Protein AF-A0A7V3ELL1-F1 (afdb_monomer)

Mean predicted aligned error: 12.53 Å

Solvent-accessible surface area (backbone atoms only — not comparable to full-atom values): 6989 Å² total; per-residue (Å²): 126,58,49,80,42,53,37,31,38,72,91,73,71,48,76,43,72,54,62,50,47,86,89,52,66,58,46,62,40,91,86,78,63,53,71,41,75,43,79,57,67,69,60,54,50,53,51,51,53,50,52,51,52,30,52,51,30,41,50,51,15,51,53,32,38,52,53,17,52,49,32,42,49,43,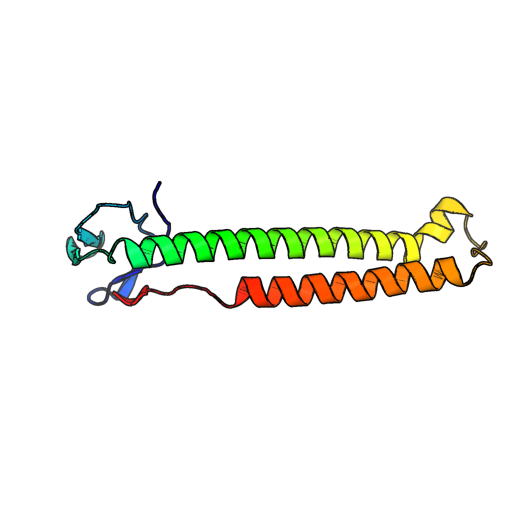58,76,40,35,41,52,75,76,61,34,91,87,46,70,80,89,49,66,67,62,63,52,47,32,50,51,50,20,56,52,25,44,52,50,18,51,52,31,39,54,63,37,65,73,71,76,74,73,47,84,75

pLDDT: mean 71.62, std 10.7, range [43.75, 90.12]

Structure (mmCIF, N/CA/C/O backbone):
data_AF-A0A7V3ELL1-F1
#
_entry.id   AF-A0A7V3ELL1-F1
#
loop_
_atom_site.group_PDB
_atom_site.id
_atom_site.type_symbol
_atom_site.label_atom_id
_atom_site.label_alt_id
_atom_site.label_comp_id
_atom_site.label_asym_id
_atom_site.label_entity_id
_atom_site.label_seq_id
_atom_site.pdbx_PDB_ins_code
_atom_site.Cartn_x
_atom_site.Cartn_y
_atom_site.Cartn_z
_atom_site.occupancy
_atom_site.B_iso_or_equiv
_atom_site.auth_seq_id
_atom_site.auth_comp_id
_atom_site.auth_asym_id
_atom_site.auth_atom_id
_atom_site.pdbx_PDB_model_num
ATOM 1 N N . MET A 1 1 ? -15.501 11.810 15.429 1.00 50.06 1 MET A N 1
ATOM 2 C CA . MET A 1 1 ? -15.279 11.081 14.157 1.00 50.06 1 MET A CA 1
ATOM 3 C C . MET A 1 1 ? -15.631 9.627 14.411 1.00 50.06 1 MET A C 1
ATOM 5 O O . MET A 1 1 ? -15.125 9.093 15.384 1.00 50.06 1 MET A O 1
ATOM 9 N N . GLY A 1 2 ? -16.539 9.036 13.631 1.00 54.94 2 GLY A N 1
ATOM 10 C CA . GLY A 1 2 ? -17.005 7.664 13.858 1.00 54.94 2 GLY A CA 1
ATOM 11 C C . GLY A 1 2 ? -16.235 6.634 13.031 1.00 54.94 2 GLY A C 1
ATOM 12 O O . GLY A 1 2 ? -15.894 6.902 11.877 1.00 54.94 2 GLY A O 1
ATOM 13 N N . ILE A 1 3 ? -15.981 5.464 13.612 1.00 60.12 3 ILE A N 1
ATOM 14 C CA . ILE A 1 3 ? -15.266 4.355 12.980 1.00 60.12 3 ILE A CA 1
ATOM 15 C C . ILE A 1 3 ? -16.298 3.425 12.324 1.00 60.12 3 ILE A C 1
ATOM 17 O O . ILE A 1 3 ? -17.147 2.876 13.028 1.00 60.12 3 ILE A O 1
ATOM 21 N N . PRO A 1 4 ? -16.280 3.240 10.990 1.00 62.72 4 PRO A N 1
ATOM 22 C CA . PRO A 1 4 ? -17.159 2.276 10.344 1.00 62.72 4 PRO A CA 1
ATOM 23 C C . PRO A 1 4 ? -16.633 0.866 10.615 1.00 62.72 4 PRO A C 1
ATOM 25 O O . PRO A 1 4 ? -15.559 0.498 10.140 1.00 62.72 4 PRO A O 1
ATOM 28 N N . VAL A 1 5 ? -17.395 0.069 11.354 1.00 63.62 5 VAL A N 1
ATOM 29 C CA . VAL A 1 5 ? -17.080 -1.344 11.591 1.00 63.62 5 VAL A CA 1
ATOM 30 C C . VAL A 1 5 ? -18.173 -2.226 11.015 1.00 63.62 5 VAL A C 1
ATOM 32 O O . VAL A 1 5 ? -19.331 -1.825 10.905 1.00 63.62 5 VAL A O 1
ATOM 35 N N . LYS A 1 6 ? -17.797 -3.444 10.627 1.00 61.16 6 LYS A N 1
ATOM 36 C CA . LYS A 1 6 ? -18.756 -4.483 10.272 1.00 61.16 6 LYS A CA 1
ATOM 37 C C . LYS A 1 6 ? -19.198 -5.156 11.571 1.00 61.16 6 LYS A C 1
ATOM 39 O O . LYS A 1 6 ? -18.419 -5.900 12.160 1.00 61.16 6 LYS A O 1
ATOM 44 N N . ALA A 1 7 ? -20.419 -4.857 11.997 1.00 64.06 7 ALA A N 1
ATOM 45 C CA . ALA A 1 7 ? -21.046 -5.430 13.176 1.00 64.06 7 ALA A CA 1
ATOM 46 C C . ALA A 1 7 ? -22.034 -6.514 12.751 1.00 64.06 7 ALA A C 1
ATOM 48 O O . ALA A 1 7 ? -22.867 -6.275 11.876 1.00 64.06 7 ALA A O 1
ATOM 49 N N . THR A 1 8 ? -21.960 -7.687 13.366 1.00 64.75 8 THR A N 1
ATOM 50 C CA . THR A 1 8 ? -22.999 -8.716 13.221 1.00 64.75 8 THR A CA 1
ATOM 51 C C . THR A 1 8 ? -23.794 -8.766 14.515 1.00 64.75 8 THR A C 1
ATOM 53 O O . THR A 1 8 ? -23.182 -8.802 15.569 1.00 64.75 8 THR A O 1
ATOM 56 N N . CYS A 1 9 ? -25.123 -8.725 14.423 1.00 63.69 9 CYS A N 1
ATOM 57 C CA . CYS A 1 9 ? -26.041 -8.891 15.554 1.00 63.69 9 CYS A CA 1
ATOM 58 C C . CYS A 1 9 ? -26.194 -10.379 15.907 1.00 63.69 9 CYS A C 1
ATOM 60 O O . CYS A 1 9 ? -26.571 -11.156 15.036 1.00 63.69 9 CYS A O 1
ATOM 62 N N . SER A 1 10 ? -25.970 -10.782 17.152 1.00 65.94 10 SER A N 1
ATOM 63 C CA . SER A 1 10 ? -26.015 -12.176 17.616 1.00 65.94 10 SER A CA 1
ATOM 64 C C . SER A 1 10 ? -27.433 -12.726 17.662 1.00 65.94 10 SER A C 1
ATOM 66 O O . SER A 1 10 ? -27.645 -13.902 17.376 1.00 65.94 10 SER A O 1
ATOM 68 N N . GLU A 1 11 ? -28.425 -11.875 17.933 1.00 64.25 11 GLU A N 1
ATOM 69 C CA . GLU A 1 11 ? -29.836 -12.279 17.926 1.00 64.25 11 GLU A CA 1
ATOM 70 C C . GLU A 1 11 ? -30.403 -12.431 16.512 1.00 64.25 11 GLU A C 1
ATOM 72 O O . GLU A 1 11 ? -31.208 -13.318 16.240 1.00 64.25 11 GLU A O 1
ATOM 77 N N . CYS A 1 12 ? -30.010 -11.538 15.606 1.00 65.81 12 CYS A N 1
ATOM 78 C CA . CYS A 1 12 ? -30.656 -11.376 14.311 1.00 65.81 12 CYS A CA 1
ATOM 79 C C . CYS A 1 12 ? -29.788 -11.795 13.118 1.00 65.81 12 CYS A C 1
ATOM 81 O O . CYS A 1 12 ? -30.275 -11.850 11.991 1.00 65.81 12 CYS A O 1
ATOM 83 N N . MET A 1 13 ? -28.512 -12.112 13.360 1.00 66.62 13 MET A N 1
ATOM 84 C CA . MET A 1 13 ? -27.472 -12.484 12.388 1.00 66.62 13 MET A CA 1
ATOM 85 C C . MET A 1 13 ? -27.347 -11.540 11.185 1.00 66.62 13 MET A C 1
ATOM 87 O O . MET A 1 13 ? -26.684 -11.846 10.191 1.00 66.62 13 MET A O 1
ATOM 91 N N . THR A 1 14 ? -27.950 -10.354 11.270 1.00 64.06 14 THR A N 1
ATOM 92 C CA . THR A 1 14 ? -27.871 -9.335 10.239 1.00 64.06 14 THR A CA 1
ATOM 93 C C . THR A 1 14 ? -26.579 -8.553 10.392 1.00 64.06 14 THR A C 1
ATOM 95 O O . THR A 1 14 ? -26.193 -8.104 11.475 1.00 64.06 14 THR A O 1
ATOM 98 N N . ILE A 1 15 ? -25.898 -8.397 9.262 1.00 65.56 15 ILE A N 1
ATOM 99 C CA . ILE A 1 15 ? -24.668 -7.627 9.159 1.00 65.56 15 ILE A CA 1
ATOM 100 C C . ILE A 1 15 ? -25.051 -6.162 8.965 1.00 65.56 15 ILE A C 1
ATOM 102 O O . ILE A 1 15 ? -25.718 -5.806 7.991 1.00 65.56 15 ILE A O 1
ATOM 106 N N . HIS A 1 16 ? -24.577 -5.305 9.861 1.00 65.88 16 HIS A N 1
ATOM 107 C CA . HIS A 1 16 ? -24.747 -3.864 9.785 1.00 65.88 16 HIS A CA 1
ATOM 108 C C . HIS A 1 16 ? -23.392 -3.154 9.763 1.00 65.88 16 HIS A C 1
ATOM 110 O O . HIS A 1 16 ? -22.375 -3.669 10.229 1.00 65.88 16 HIS A O 1
ATOM 116 N N . TYR A 1 17 ? -23.392 -1.939 9.217 1.00 63.78 17 TYR A N 1
ATOM 117 C CA . TYR A 1 17 ? -22.222 -1.062 9.162 1.00 63.78 17 TYR A CA 1
ATOM 118 C C . TYR A 1 17 ? -22.440 0.172 10.049 1.00 63.78 17 TYR A C 1
ATOM 120 O O . TYR A 1 17 ? -22.550 1.286 9.523 1.00 63.78 17 TYR A O 1
ATOM 128 N N . PRO A 1 18 ? -22.595 0.012 11.379 1.00 67.25 18 PRO A N 1
ATOM 129 C CA . PRO A 1 18 ? -22.724 1.160 12.259 1.00 67.25 18 PRO A CA 1
ATOM 130 C C . PRO A 1 18 ? -21.429 1.983 12.243 1.00 67.25 18 PRO A C 1
ATOM 132 O O . PRO A 1 18 ? -20.318 1.450 12.165 1.00 67.25 18 PRO A O 1
ATOM 135 N N . LYS A 1 19 ? -21.577 3.307 12.319 1.00 63.34 19 LYS A N 1
ATOM 136 C CA . LYS A 1 19 ? -20.465 4.201 12.652 1.00 63.34 19 LYS A CA 1
ATOM 137 C C . LYS A 1 19 ? -20.384 4.258 14.172 1.00 63.34 19 LYS A C 1
ATOM 139 O O . LYS A 1 19 ? -21.275 4.828 14.791 1.00 63.34 19 LYS A O 1
ATOM 144 N N . LEU A 1 20 ? -19.347 3.664 14.755 1.00 65.19 20 LEU A N 1
ATOM 145 C CA . LEU A 1 20 ? -19.108 3.755 16.192 1.00 65.19 20 LEU A CA 1
ATOM 146 C C . LEU A 1 20 ? -18.530 5.123 16.514 1.00 65.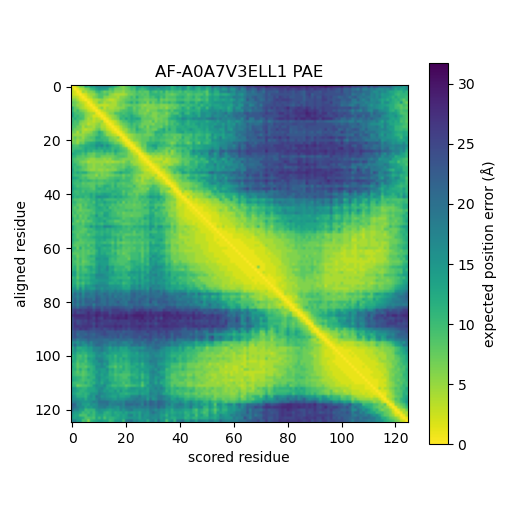19 20 LEU A C 1
ATOM 148 O O . LEU A 1 20 ? -17.447 5.467 16.041 1.00 65.19 20 LEU A O 1
ATOM 152 N N . GLU A 1 21 ? -19.263 5.914 17.284 1.00 65.38 21 GLU A N 1
ATOM 153 C CA . GLU A 1 21 ? -18.780 7.191 17.795 1.00 65.38 21 GLU A CA 1
ATOM 154 C C . GLU A 1 21 ? -18.133 6.993 19.168 1.00 65.38 21 GLU A C 1
ATOM 156 O O . GLU A 1 21 ? -18.622 6.225 19.998 1.00 65.38 21 GLU A O 1
ATOM 161 N N . PHE A 1 22 ? -17.024 7.696 19.403 1.00 57.41 22 PHE A N 1
ATOM 162 C CA . PHE A 1 22 ? -16.390 7.765 20.718 1.00 57.41 22 PHE A CA 1
ATOM 163 C C . PHE A 1 22 ? -17.391 8.324 21.743 1.00 57.41 22 PHE A C 1
ATOM 165 O O . PHE A 1 22 ? -18.046 9.330 21.466 1.00 57.41 22 PHE A O 1
ATOM 172 N N . GLY A 1 23 ? -17.529 7.660 22.893 1.00 55.56 23 GLY A N 1
ATOM 173 C CA . GLY A 1 23 ? -18.453 8.052 23.961 1.00 55.56 23 GLY A CA 1
ATOM 174 C C . GLY A 1 23 ? -19.903 7.554 23.835 1.00 55.56 23 GLY A C 1
ATOM 175 O O . GLY A 1 23 ? -20.712 7.854 24.710 1.00 55.56 23 GLY A O 1
ATOM 176 N N . GLN A 1 24 ? -20.275 6.787 22.800 1.00 60.44 24 GLN A N 1
ATOM 177 C CA . GLN A 1 24 ? -21.584 6.116 22.794 1.00 60.44 24 GLN A CA 1
ATOM 178 C C . GLN A 1 24 ? -21.549 4.892 23.713 1.00 60.44 24 GLN A C 1
ATOM 180 O O . GLN A 1 24 ? -20.804 3.960 23.447 1.00 60.44 24 GLN A O 1
ATOM 185 N N . GLU A 1 25 ? -22.367 4.857 24.766 1.00 57.28 25 GLU A 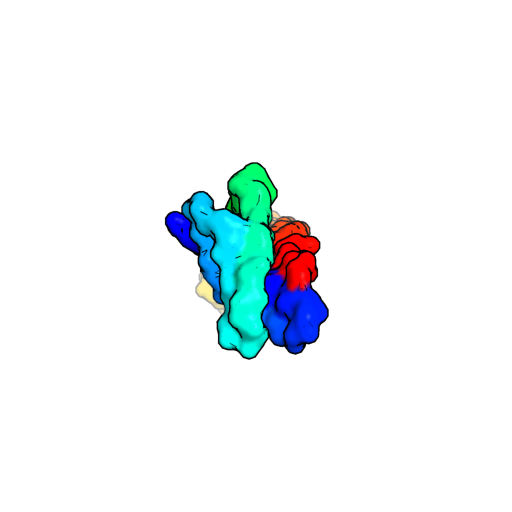N 1
ATOM 186 C CA . GLU A 1 25 ? -22.421 3.703 25.680 1.00 57.28 25 GLU A CA 1
ATOM 187 C C . GLU A 1 25 ? -23.136 2.485 25.078 1.00 57.28 25 GLU A C 1
ATOM 189 O O . GLU A 1 25 ? -22.827 1.353 25.448 1.00 57.28 25 GLU A O 1
ATOM 194 N N . ASN A 1 26 ? -24.073 2.696 24.143 1.00 62.56 26 ASN A N 1
ATOM 195 C CA . ASN A 1 26 ? -24.923 1.637 23.602 1.00 62.56 26 ASN A CA 1
ATOM 196 C C . ASN A 1 26 ? -25.124 1.761 22.087 1.00 62.56 26 ASN A C 1
ATOM 198 O O . ASN A 1 26 ? -25.557 2.801 21.590 1.00 62.56 26 ASN A O 1
ATOM 202 N N . ILE A 1 27 ? -24.897 0.664 21.369 1.00 67.44 27 ILE A N 1
ATOM 203 C CA . ILE A 1 27 ? -25.215 0.504 19.949 1.00 67.44 27 ILE A CA 1
ATOM 204 C C . ILE A 1 27 ? -26.583 -0.171 19.867 1.00 67.44 27 ILE A C 1
ATOM 206 O O . ILE A 1 27 ? -26.777 -1.254 20.418 1.00 67.44 27 ILE A O 1
ATOM 210 N N . ARG A 1 28 ? -27.549 0.448 19.182 1.00 68.44 28 ARG A N 1
ATOM 211 C CA . ARG A 1 28 ? -28.850 -0.184 18.911 1.00 68.44 28 ARG A CA 1
ATOM 212 C C . ARG A 1 28 ? -28.839 -0.864 17.553 1.00 68.44 28 ARG A C 1
ATOM 214 O O . ARG A 1 28 ? -28.507 -0.235 16.549 1.00 68.44 28 ARG A O 1
ATOM 221 N N . CYS A 1 29 ? -29.252 -2.125 17.514 1.00 65.81 29 CYS A N 1
ATOM 222 C CA . CYS A 1 29 ? -29.479 -2.817 16.256 1.00 65.81 29 CYS A CA 1
ATOM 223 C C . CYS A 1 29 ? -30.712 -2.223 15.542 1.00 65.81 29 CYS A C 1
ATOM 225 O O . CYS A 1 29 ? -31.788 -2.183 16.139 1.00 65.81 29 CYS A O 1
ATOM 227 N N . PRO A 1 30 ? -30.612 -1.790 14.272 1.00 67.56 30 PRO A N 1
ATOM 228 C CA . PRO A 1 30 ? -31.751 -1.231 13.541 1.00 67.56 30 PRO A CA 1
ATOM 229 C C . PRO A 1 30 ? -32.797 -2.287 13.150 1.00 67.56 30 PRO A C 1
ATOM 231 O O . PRO A 1 30 ? -33.925 -1.921 12.839 1.00 67.56 30 PRO A O 1
ATOM 234 N N . ALA A 1 31 ? -32.436 -3.577 13.153 1.00 67.31 31 ALA A N 1
ATOM 235 C CA . ALA A 1 31 ? -33.333 -4.670 12.783 1.00 67.31 31 ALA A CA 1
ATOM 236 C C . ALA A 1 31 ? -34.159 -5.198 13.970 1.00 67.31 31 ALA A C 1
ATOM 238 O O . ALA A 1 31 ? -35.368 -5.359 13.840 1.00 67.31 31 ALA A O 1
ATOM 239 N N . CYS A 1 32 ? -33.529 -5.450 15.125 1.00 70.44 32 CYS A N 1
ATOM 240 C CA . CYS A 1 32 ? -34.212 -5.998 16.308 1.00 70.44 32 CYS A CA 1
ATOM 241 C C . CYS A 1 32 ? -34.425 -4.982 17.442 1.00 70.44 32 CYS A C 1
ATOM 243 O O . CYS A 1 32 ? -35.106 -5.284 18.416 1.00 70.44 32 CYS A O 1
ATOM 245 N N . GLY A 1 33 ? -33.848 -3.778 17.353 1.00 67.44 33 GLY A N 1
ATOM 246 C CA . GLY A 1 33 ? -33.953 -2.750 18.395 1.00 67.44 33 GLY A CA 1
ATOM 247 C C . GLY A 1 33 ? -33.148 -3.041 19.665 1.00 67.44 33 GLY A C 1
ATOM 248 O O . GLY A 1 33 ? -33.139 -2.206 20.571 1.00 67.44 33 GLY A O 1
ATOM 249 N N . HIS A 1 34 ? -32.453 -4.181 19.734 1.00 71.38 34 HIS A N 1
ATOM 250 C CA . HIS A 1 34 ? -31.656 -4.570 20.891 1.00 71.38 34 HIS A CA 1
ATOM 251 C C . HIS A 1 34 ? -30.481 -3.603 21.089 1.00 71.38 34 HIS A C 1
ATOM 253 O O . HIS A 1 34 ? -29.774 -3.264 20.133 1.00 71.38 34 HIS A O 1
ATOM 259 N N . SER A 1 35 ? -30.302 -3.116 22.320 1.00 63.28 35 SER A N 1
ATOM 260 C CA . SER A 1 35 ? -29.192 -2.238 22.692 1.00 63.28 35 SER A CA 1
ATOM 261 C C . SER A 1 35 ? -28.069 -3.059 23.305 1.00 63.28 35 SER A C 1
ATOM 263 O O . SER A 1 35 ? -28.263 -3.662 24.357 1.00 63.28 35 SER A O 1
ATOM 265 N N . MET A 1 36 ? -26.898 -3.037 22.681 1.00 65.38 36 MET A N 1
ATOM 266 C CA . MET A 1 36 ? -25.700 -3.694 23.195 1.00 65.38 36 MET A CA 1
ATOM 267 C C . MET A 1 36 ? -24.674 -2.658 23.631 1.00 65.38 36 MET A C 1
ATOM 269 O O . MET A 1 36 ? -24.581 -1.578 23.043 1.00 65.38 36 MET A O 1
ATOM 273 N N . LYS A 1 37 ? -23.904 -2.990 24.668 1.00 63.78 37 LYS A N 1
ATOM 274 C CA . LYS A 1 37 ? -22.864 -2.113 25.207 1.00 63.78 37 LYS A CA 1
ATOM 275 C C . LYS A 1 37 ? -21.766 -1.926 24.154 1.00 63.78 37 LYS A C 1
ATOM 277 O O . LYS A 1 37 ? -21.314 -2.903 23.561 1.00 63.78 37 LYS A O 1
ATOM 282 N N . ASN A 1 38 ? -21.376 -0.682 23.892 1.00 64.25 38 ASN A N 1
ATOM 283 C CA . ASN A 1 38 ? -20.316 -0.373 22.930 1.00 64.25 38 ASN A CA 1
ATOM 284 C C . ASN A 1 38 ? -18.950 -0.881 23.435 1.00 64.25 38 ASN A C 1
ATOM 286 O O . ASN A 1 38 ? -18.767 -1.067 24.643 1.00 64.25 38 ASN A O 1
ATOM 290 N N . LEU A 1 39 ? -17.992 -1.084 22.523 1.00 65.31 39 LEU A N 1
ATOM 291 C CA . LEU A 1 39 ? -16.621 -1.433 22.899 1.00 65.31 39 LEU A CA 1
ATOM 292 C C . LEU A 1 39 ? -16.025 -0.329 23.787 1.0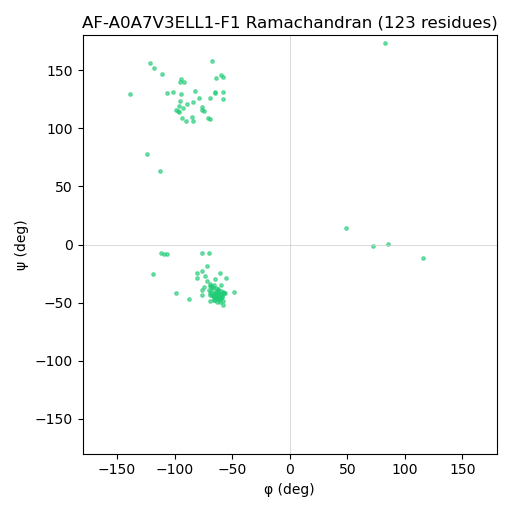0 65.31 39 LEU A C 1
ATOM 294 O O . LEU A 1 39 ? -16.312 0.855 23.575 1.00 65.31 39 LEU A O 1
ATOM 298 N N . PRO A 1 40 ? -15.172 -0.687 24.760 1.00 65.38 40 PRO A N 1
ATOM 299 C 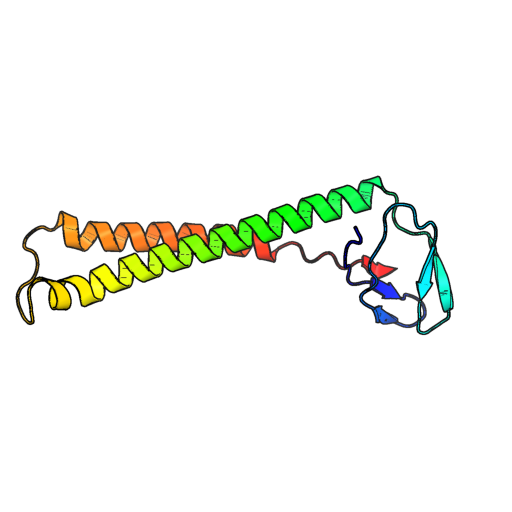CA . PRO A 1 40 ? -14.430 0.296 25.534 1.00 65.38 40 PRO A CA 1
ATOM 300 C C . PRO A 1 40 ? -13.574 1.179 24.612 1.00 65.38 40 PRO A C 1
ATOM 302 O O . PRO A 1 40 ? -13.008 0.715 23.622 1.00 65.38 40 PRO A O 1
ATOM 305 N N . GLU A 1 41 ? -13.446 2.464 24.957 1.00 66.31 41 GLU A N 1
ATOM 306 C CA . GLU A 1 41 ? -12.750 3.469 24.132 1.00 66.31 41 GLU A CA 1
ATOM 307 C C . GLU A 1 41 ? -11.305 3.080 23.773 1.00 66.31 41 GLU A C 1
ATOM 309 O O . GLU A 1 41 ? -10.812 3.455 22.708 1.00 66.31 41 GLU A O 1
ATOM 314 N N . GLY A 1 42 ? -10.642 2.293 24.629 1.00 65.62 42 GLY A N 1
ATOM 315 C CA . GLY A 1 42 ? -9.308 1.749 24.367 1.00 65.62 42 GLY A CA 1
ATOM 316 C C . GLY A 1 42 ? -9.263 0.839 23.136 1.00 65.62 42 GLY A C 1
ATOM 317 O O . GLY A 1 42 ? -8.411 1.031 22.272 1.00 65.62 42 GLY A O 1
ATOM 318 N N . GLU A 1 43 ? -10.220 -0.082 22.998 1.00 67.62 43 GLU A N 1
ATOM 319 C CA . GLU A 1 43 ? -10.291 -0.997 21.851 1.00 67.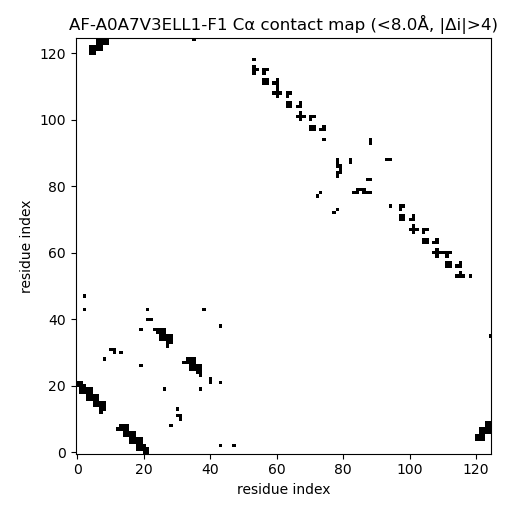62 43 GLU A CA 1
ATOM 320 C C . GLU A 1 43 ? -10.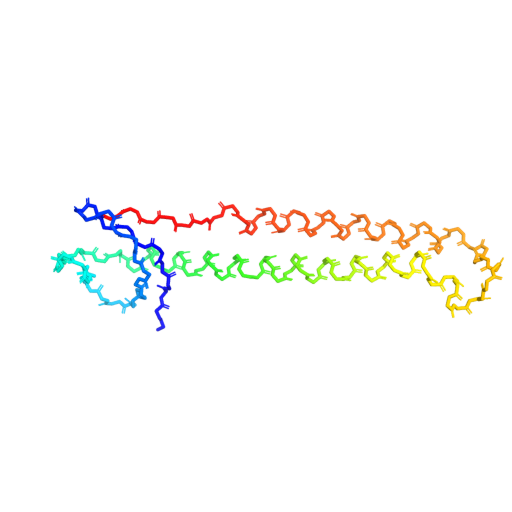669 -0.248 20.566 1.00 67.62 43 GLU A C 1
ATOM 322 O O . GLU A 1 43 ? -10.077 -0.477 19.513 1.00 67.62 43 GLU A O 1
ATOM 327 N N . LEU A 1 44 ? -11.583 0.727 20.650 1.00 68.88 44 LEU A N 1
ATOM 328 C CA . LEU A 1 44 ? -11.932 1.607 19.525 1.00 68.88 44 LEU A CA 1
ATOM 329 C C . LEU A 1 44 ? -10.715 2.376 18.986 1.00 68.88 44 LEU A C 1
ATOM 331 O O . LEU A 1 44 ? -10.546 2.495 17.771 1.00 68.88 44 LEU A O 1
ATOM 335 N N . ASN A 1 45 ? -9.854 2.880 19.872 1.00 72.38 45 ASN A N 1
ATOM 336 C CA . ASN A 1 45 ? -8.648 3.606 19.478 1.00 72.38 45 ASN A CA 1
ATOM 337 C C . ASN A 1 45 ? -7.614 2.684 18.805 1.00 72.38 45 ASN A C 1
ATOM 339 O O . ASN A 1 45 ? -7.021 3.046 17.787 1.00 72.38 45 ASN A O 1
ATOM 343 N N . GLU A 1 46 ? -7.441 1.459 19.310 1.00 72.44 46 GLU A N 1
ATOM 344 C CA . GLU A 1 46 ? -6.590 0.451 18.666 1.00 72.44 46 GLU A CA 1
ATOM 345 C C . GLU A 1 46 ? -7.104 0.067 17.273 1.00 72.44 46 GLU A C 1
ATOM 347 O O . GLU A 1 46 ? -6.315 -0.070 16.331 1.00 72.44 46 GLU A O 1
ATOM 352 N N . MET A 1 47 ? -8.426 -0.042 17.108 1.00 69.94 47 MET A N 1
ATOM 353 C CA . MET A 1 47 ? -9.049 -0.299 15.810 1.00 69.94 47 MET A CA 1
ATOM 354 C C . MET A 1 47 ? -8.853 0.858 14.822 1.00 69.94 47 MET A C 1
ATOM 356 O O . MET A 1 47 ? -8.558 0.606 13.650 1.00 69.94 47 MET A O 1
ATOM 360 N N . ASP A 1 48 ? -8.976 2.116 15.263 1.00 74.94 48 ASP A N 1
ATOM 361 C CA . ASP A 1 48 ? -8.724 3.287 14.408 1.00 74.94 48 ASP A CA 1
ATOM 362 C C . ASP A 1 48 ? -7.259 3.355 13.960 1.00 74.94 48 ASP A C 1
ATOM 364 O O . ASP A 1 48 ? -6.970 3.528 12.772 1.00 74.94 48 ASP A O 1
ATOM 368 N N . LEU A 1 49 ? -6.321 3.155 14.892 1.00 76.00 49 LEU A N 1
ATOM 369 C CA . LEU A 1 49 ? -4.887 3.121 14.599 1.00 76.00 49 LEU A CA 1
ATOM 370 C C . LEU A 1 49 ? -4.540 1.992 13.626 1.00 76.00 49 LEU A C 1
ATOM 372 O O . LEU A 1 49 ? -3.791 2.207 12.667 1.00 76.00 49 LEU A O 1
ATOM 376 N N . ALA A 1 50 ? -5.122 0.808 13.817 1.00 74.19 50 ALA A N 1
ATOM 377 C CA . ALA A 1 50 ? -4.922 -0.310 12.911 1.00 74.19 50 ALA A CA 1
ATOM 378 C C . ALA A 1 50 ? -5.487 -0.030 11.511 1.00 74.19 50 ALA A C 1
ATOM 380 O O . ALA A 1 50 ? -4.794 -0.274 10.522 1.00 74.19 50 ALA A O 1
ATOM 381 N N . MET A 1 51 ? -6.695 0.535 11.401 1.00 73.12 51 MET A N 1
ATOM 382 C CA . MET A 1 51 ? -7.286 0.883 10.103 1.00 73.12 51 MET A CA 1
ATOM 383 C C . MET A 1 51 ? -6.520 1.996 9.383 1.00 73.12 51 MET A C 1
ATOM 385 O O . MET A 1 51 ? -6.344 1.931 8.162 1.00 73.12 51 MET A O 1
ATOM 389 N N . LYS A 1 52 ? -6.010 2.993 10.113 1.00 77.31 52 LYS A N 1
ATOM 390 C CA . LYS A 1 52 ? -5.102 4.006 9.555 1.00 77.31 52 LYS A CA 1
ATOM 391 C C . LYS A 1 52 ? -3.816 3.366 9.039 1.00 77.31 52 LYS A C 1
ATOM 393 O O . LYS A 1 52 ? -3.444 3.613 7.895 1.00 77.31 52 LYS A O 1
ATOM 398 N N . GLY A 1 53 ? -3.190 2.488 9.826 1.00 77.81 53 GLY A N 1
ATOM 399 C CA . GLY A 1 53 ? -2.003 1.737 9.408 1.00 77.81 53 GLY A CA 1
ATOM 400 C C . GLY A 1 53 ? -2.245 0.895 8.151 1.00 77.81 53 GLY A C 1
ATOM 401 O O . GLY A 1 53 ? -1.418 0.881 7.241 1.00 77.81 53 GLY A O 1
ATOM 402 N N . GLN A 1 54 ? -3.411 0.253 8.042 1.00 77.06 54 GLN A N 1
ATOM 403 C CA . GLN A 1 54 ? -3.792 -0.502 6.847 1.00 77.06 54 GLN A CA 1
ATOM 404 C C . GLN A 1 54 ? -3.965 0.375 5.614 1.00 77.06 54 GLN A C 1
ATOM 406 O O . GLN A 1 54 ? -3.463 0.011 4.552 1.00 77.06 54 GLN A O 1
ATOM 411 N N . ARG A 1 55 ? -4.646 1.522 5.739 1.00 79.94 55 ARG A N 1
ATOM 412 C CA . ARG A 1 55 ? -4.791 2.468 4.624 1.00 79.94 55 ARG A CA 1
ATOM 413 C C . ARG A 1 55 ? -3.431 2.953 4.146 1.00 79.94 55 ARG A C 1
ATOM 415 O O . ARG A 1 55 ? -3.179 2.937 2.947 1.00 79.94 55 ARG A O 1
ATOM 422 N N . THR A 1 56 ? -2.537 3.309 5.065 1.00 82.44 56 THR A N 1
ATOM 423 C CA . THR A 1 56 ? -1.177 3.731 4.715 1.00 82.44 56 THR A CA 1
ATOM 424 C C . THR A 1 56 ? -0.410 2.612 4.011 1.00 82.44 56 THR A C 1
ATOM 426 O O . THR A 1 56 ? 0.166 2.848 2.954 1.00 82.44 56 THR A O 1
ATOM 429 N N . ASN A 1 57 ? -0.471 1.375 4.514 1.00 82.31 57 ASN A N 1
ATOM 430 C CA . ASN A 1 57 ? 0.185 0.228 3.875 1.00 82.31 57 ASN A CA 1
ATOM 431 C C . ASN A 1 57 ? -0.392 -0.092 2.488 1.00 82.31 57 ASN A C 1
ATOM 433 O O . ASN A 1 57 ? 0.360 -0.432 1.576 1.00 82.31 57 ASN A O 1
ATOM 437 N N . GLN A 1 58 ? -1.708 0.047 2.300 1.00 81.19 58 GLN A N 1
ATOM 438 C CA . GLN A 1 58 ? -2.348 -0.093 0.990 1.00 81.19 58 GLN A CA 1
ATOM 439 C C . GLN A 1 58 ? -1.902 1.003 0.018 1.00 81.19 58 GLN A C 1
ATOM 441 O O . GLN A 1 58 ? -1.599 0.699 -1.133 1.00 81.19 58 GLN A O 1
ATOM 446 N N . ILE A 1 59 ? -1.811 2.255 0.475 1.00 87.12 59 ILE A N 1
ATOM 447 C CA . ILE A 1 59 ? -1.324 3.373 -0.344 1.00 87.12 59 ILE A CA 1
ATOM 448 C C . ILE A 1 59 ? 0.135 3.135 -0.747 1.00 87.12 59 ILE A C 1
ATOM 450 O O . ILE A 1 59 ? 0.459 3.248 -1.925 1.00 87.12 59 ILE A O 1
ATOM 454 N N . ILE A 1 60 ? 1.000 2.740 0.193 1.00 86.81 60 ILE A N 1
ATOM 455 C CA . ILE A 1 60 ? 2.408 2.417 -0.089 1.00 86.81 60 ILE A CA 1
ATOM 456 C C . ILE A 1 60 ? 2.506 1.276 -1.107 1.00 86.81 60 ILE A C 1
ATOM 458 O O . ILE A 1 60 ? 3.258 1.384 -2.073 1.00 86.81 60 ILE A O 1
ATOM 462 N N . SER A 1 61 ? 1.718 0.211 -0.930 1.00 85.19 61 SER A N 1
ATOM 463 C CA . SER A 1 61 ? 1.673 -0.920 -1.864 1.00 85.19 61 SER A CA 1
ATOM 464 C C . SER A 1 61 ? 1.279 -0.481 -3.279 1.00 85.19 61 SER A C 1
ATOM 466 O O . SER A 1 61 ? 1.935 -0.876 -4.246 1.00 85.19 61 SER A O 1
ATOM 468 N N . LEU A 1 62 ? 0.264 0.381 -3.401 1.00 87.56 62 LEU A N 1
ATOM 469 C CA . LEU A 1 62 ? -0.206 0.913 -4.680 1.00 87.56 62 LEU A CA 1
ATOM 470 C C . LEU A 1 62 ? 0.840 1.815 -5.347 1.00 87.56 62 LEU A C 1
ATOM 472 O O . LEU A 1 62 ? 1.101 1.676 -6.538 1.00 87.56 62 LEU A O 1
ATOM 476 N N . VAL A 1 63 ? 1.475 2.708 -4.586 1.00 89.56 63 VAL A N 1
ATOM 477 C CA . VAL A 1 63 ? 2.529 3.594 -5.103 1.00 89.56 63 VAL A CA 1
ATOM 478 C C . VAL A 1 63 ? 3.736 2.786 -5.578 1.00 89.56 63 VAL A C 1
ATOM 480 O O . VAL A 1 63 ? 4.213 3.004 -6.690 1.00 89.56 63 VAL A O 1
ATOM 483 N N . ALA A 1 64 ? 4.192 1.810 -4.789 1.00 88.12 64 ALA A N 1
ATOM 484 C CA . ALA A 1 64 ? 5.276 0.915 -5.188 1.00 88.12 64 ALA A CA 1
ATOM 485 C C . ALA A 1 64 ? 4.923 0.126 -6.463 1.00 88.12 64 ALA A C 1
ATOM 487 O O . ALA A 1 64 ? 5.777 -0.058 -7.330 1.00 88.12 64 ALA A O 1
ATOM 488 N N . PHE A 1 65 ? 3.650 -0.248 -6.635 1.00 88.81 65 PHE A N 1
ATOM 489 C CA . PHE A 1 65 ? 3.196 -0.980 -7.815 1.00 88.81 65 PHE A CA 1
ATOM 490 C C . PHE A 1 65 ? 3.230 -0.093 -9.060 1.00 88.81 65 PHE A C 1
ATOM 492 O O . PHE A 1 65 ? 3.686 -0.532 -10.110 1.00 88.81 65 PHE A O 1
ATOM 499 N N . LEU A 1 66 ? 2.807 1.170 -8.941 1.00 90.12 66 LEU A N 1
ATOM 500 C CA . LEU A 1 66 ? 2.866 2.143 -10.034 1.00 90.12 66 LEU A CA 1
ATOM 501 C C . LEU A 1 66 ? 4.308 2.444 -10.458 1.00 90.12 66 LEU A C 1
ATOM 503 O O . LEU A 1 66 ? 4.594 2.490 -11.653 1.00 90.12 66 LEU A O 1
ATOM 507 N N . ILE A 1 67 ? 5.224 2.600 -9.496 1.00 88.44 67 ILE A N 1
ATOM 508 C CA . ILE A 1 67 ? 6.653 2.804 -9.778 1.00 88.44 67 ILE A CA 1
ATOM 509 C C . ILE A 1 67 ? 7.238 1.568 -10.467 1.00 88.44 67 ILE A C 1
ATOM 511 O O . ILE A 1 67 ? 7.925 1.698 -11.479 1.00 88.44 67 ILE A O 1
ATOM 515 N N . GLY A 1 68 ? 6.927 0.369 -9.964 1.00 86.69 68 GLY A N 1
ATOM 516 C CA . GLY A 1 68 ? 7.331 -0.886 -10.592 1.00 86.69 68 GLY A CA 1
ATOM 517 C C . GLY A 1 68 ? 6.808 -1.002 -12.025 1.00 86.69 68 GLY A C 1
ATOM 518 O O . GLY A 1 68 ? 7.590 -1.218 -12.947 1.00 86.69 68 GLY A O 1
ATOM 519 N N . ALA A 1 69 ? 5.507 -0.802 -12.237 1.00 87.19 69 ALA A N 1
ATOM 520 C CA . ALA A 1 69 ? 4.887 -0.855 -13.559 1.00 87.19 69 ALA A CA 1
ATOM 521 C C . ALA A 1 69 ? 5.493 0.175 -14.527 1.00 87.19 69 ALA A C 1
ATOM 523 O O . ALA A 1 69 ? 5.747 -0.152 -15.684 1.00 87.19 69 ALA A O 1
ATOM 524 N N . GLY A 1 70 ? 5.785 1.390 -14.052 1.00 85.94 70 GLY A N 1
ATOM 525 C CA . GLY A 1 70 ? 6.490 2.412 -14.827 1.00 85.94 70 GLY A CA 1
ATOM 526 C C . GLY A 1 70 ? 7.907 1.986 -15.216 1.00 85.94 70 GLY A C 1
ATOM 527 O O . GLY A 1 70 ? 8.284 2.114 -16.378 1.00 85.94 70 GLY A O 1
ATOM 528 N N . GLY A 1 71 ? 8.667 1.410 -14.280 1.00 84.06 71 GLY A N 1
ATOM 529 C CA . GLY A 1 71 ? 9.997 0.857 -14.550 1.00 84.06 71 GLY A CA 1
ATOM 530 C C . GLY A 1 71 ? 9.966 -0.299 -15.553 1.00 84.06 71 GLY A C 1
ATOM 531 O O . GLY A 1 71 ? 10.812 -0.367 -16.440 1.00 84.06 71 GLY A O 1
ATOM 532 N N . PHE A 1 72 ? 8.951 -1.165 -15.477 1.00 83.44 72 PHE A N 1
ATOM 533 C CA . PHE A 1 72 ? 8.747 -2.242 -16.444 1.00 83.44 72 PHE A CA 1
ATOM 534 C C . PHE A 1 72 ? 8.376 -1.717 -17.834 1.00 83.44 72 PHE A C 1
ATOM 536 O O . PHE A 1 72 ? 8.932 -2.183 -18.822 1.00 83.44 72 PHE A O 1
ATOM 543 N N . LEU A 1 73 ? 7.478 -0.733 -17.931 1.00 84.38 73 LEU A N 1
ATOM 544 C CA . LEU A 1 73 ? 7.128 -0.093 -19.204 1.00 84.38 73 LEU A CA 1
ATOM 545 C C . LEU A 1 73 ? 8.338 0.601 -19.834 1.00 84.38 73 LEU A C 1
ATOM 547 O O . LEU A 1 73 ? 8.561 0.475 -21.037 1.00 84.38 73 LEU A O 1
ATOM 551 N N . TYR A 1 74 ? 9.148 1.282 -19.023 1.00 81.94 74 TYR A N 1
ATOM 552 C CA . TYR A 1 74 ? 10.397 1.885 -19.475 1.00 81.94 74 TYR A CA 1
ATOM 553 C C . TYR A 1 74 ? 11.402 0.826 -19.942 1.00 81.94 74 TYR A C 1
ATOM 555 O O . TYR A 1 74 ? 12.032 0.994 -20.976 1.00 81.94 74 TYR A O 1
ATOM 563 N N . TRP A 1 75 ? 11.525 -0.297 -19.241 1.00 81.06 75 TRP A N 1
ATOM 564 C CA . TRP A 1 75 ? 12.388 -1.392 -19.680 1.00 81.06 75 TRP A CA 1
ATOM 565 C C . TRP A 1 75 ? 11.897 -2.046 -20.983 1.00 81.06 75 TRP A C 1
ATOM 567 O O . TRP A 1 75 ? 12.671 -2.233 -21.917 1.00 81.06 75 TRP A O 1
ATOM 577 N N . ALA A 1 76 ? 10.604 -2.365 -21.065 1.00 80.00 76 ALA A N 1
ATOM 578 C CA . ALA A 1 76 ? 10.019 -3.107 -22.179 1.00 80.00 76 ALA A CA 1
ATOM 579 C C . ALA A 1 76 ? 9.867 -2.260 -23.448 1.00 80.00 76 ALA A C 1
ATOM 581 O O . ALA A 1 76 ? 10.021 -2.770 -24.556 1.00 80.00 76 ALA A O 1
ATOM 582 N N . MET A 1 77 ? 9.532 -0.977 -23.296 1.00 79.31 77 MET A N 1
ATOM 583 C CA . MET A 1 77 ? 9.244 -0.092 -24.421 1.00 79.31 77 MET A CA 1
ATOM 584 C C . MET A 1 77 ? 10.202 1.093 -24.516 1.00 79.31 77 MET A C 1
ATOM 586 O O . MET A 1 77 ? 10.424 1.570 -25.618 1.00 79.31 77 MET A O 1
ATOM 590 N N . GLY A 1 78 ? 10.828 1.549 -23.432 1.00 73.88 78 GLY A N 1
ATOM 591 C CA . GLY A 1 78 ? 11.730 2.712 -23.443 1.00 73.88 78 GLY A CA 1
ATOM 592 C C . GLY A 1 78 ? 12.788 2.696 -24.553 1.00 73.88 78 GLY A C 1
ATOM 593 O O . GLY A 1 78 ? 12.936 3.728 -25.208 1.00 73.88 78 GLY A O 1
ATOM 594 N N . PRO A 1 79 ? 13.438 1.557 -24.878 1.00 70.69 79 PRO A N 1
ATOM 595 C CA . PRO A 1 79 ? 14.362 1.496 -26.007 1.00 70.69 79 PRO A CA 1
ATOM 596 C C . PRO A 1 79 ? 13.718 1.900 -27.342 1.00 70.69 79 PRO A C 1
ATOM 598 O O . PRO A 1 79 ? 14.283 2.683 -28.097 1.00 70.69 79 PRO A O 1
ATOM 601 N N . VAL A 1 80 ? 12.484 1.452 -27.586 1.00 74.06 80 VAL A N 1
ATOM 602 C CA . VAL A 1 80 ? 11.717 1.757 -28.804 1.00 74.06 80 VAL A CA 1
ATOM 603 C C . VAL A 1 80 ? 11.307 3.232 -28.864 1.00 74.06 80 VAL A C 1
ATOM 605 O O . VAL A 1 80 ? 11.280 3.812 -29.945 1.00 74.06 80 VAL A O 1
ATOM 608 N N . TRP A 1 81 ? 10.992 3.846 -27.719 1.00 70.31 81 TRP A N 1
ATOM 609 C CA . TRP A 1 81 ? 10.534 5.241 -27.651 1.00 70.31 81 TRP A CA 1
ATOM 610 C C . TRP A 1 81 ? 11.685 6.251 -27.716 1.00 70.31 81 TRP A C 1
ATOM 612 O O . TRP A 1 81 ? 11.476 7.368 -28.179 1.00 70.31 81 TRP A O 1
ATOM 622 N N . ILE A 1 82 ? 12.875 5.875 -27.238 1.00 72.12 82 ILE A N 1
ATOM 623 C CA . ILE A 1 82 ? 14.027 6.779 -27.106 1.00 72.12 82 ILE A CA 1
ATOM 624 C C . ILE A 1 82 ? 15.004 6.622 -28.277 1.00 72.12 82 ILE A C 1
ATOM 626 O O . ILE A 1 82 ? 15.488 7.627 -28.789 1.00 72.12 82 ILE A O 1
ATOM 630 N N . TYR A 1 83 ? 15.278 5.389 -28.712 1.00 69.94 83 TYR A N 1
ATOM 631 C CA . TYR A 1 83 ? 16.303 5.088 -29.723 1.00 69.94 83 TYR A CA 1
ATOM 632 C C . TYR A 1 83 ? 15.713 4.647 -31.075 1.00 69.94 83 TYR A C 1
ATOM 634 O O . TYR A 1 83 ? 16.423 4.552 -32.069 1.00 69.94 83 TYR A O 1
ATOM 642 N N . GLY A 1 84 ? 14.397 4.427 -31.155 1.00 67.19 84 GLY A N 1
ATOM 643 C CA . GLY A 1 84 ? 13.739 3.947 -32.370 1.00 67.19 84 GLY A CA 1
ATOM 644 C C . GLY A 1 84 ? 13.813 2.425 -32.543 1.00 67.19 84 GLY A C 1
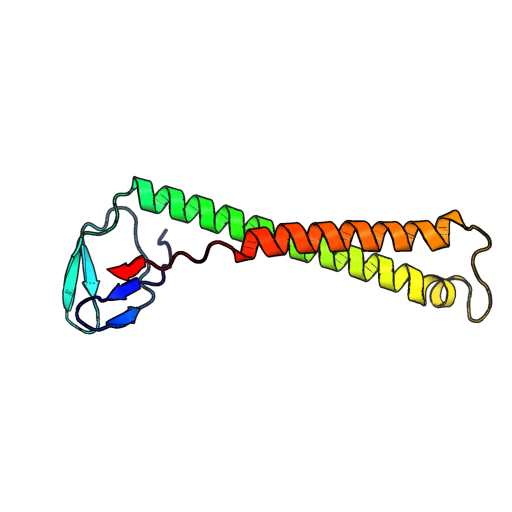ATOM 645 O O . GLY A 1 84 ? 14.419 1.693 -31.760 1.00 67.19 84 GLY A O 1
ATOM 646 N N . VAL A 1 85 ? 13.113 1.907 -33.555 1.00 65.25 85 VAL A N 1
ATOM 647 C CA . VAL A 1 85 ? 12.975 0.457 -33.771 1.00 65.25 85 VAL A CA 1
ATOM 648 C C . VAL A 1 85 ? 14.306 -0.131 -34.250 1.00 65.25 85 VAL A C 1
ATOM 650 O O . VAL A 1 85 ? 14.688 0.068 -35.398 1.00 65.25 85 VAL A O 1
ATOM 653 N N . GLY A 1 86 ? 14.981 -0.898 -33.391 1.00 64.25 86 GLY A N 1
ATOM 654 C CA . GLY A 1 86 ? 16.172 -1.682 -33.752 1.00 64.25 86 GLY A CA 1
ATOM 655 C C . GLY A 1 86 ? 17.468 -1.258 -33.062 1.00 64.25 86 GLY A C 1
ATOM 656 O O . GLY A 1 86 ? 18.425 -2.029 -33.077 1.00 64.25 86 GLY A O 1
ATOM 657 N N . GLU A 1 87 ? 17.490 -0.105 -32.394 1.00 61.22 87 GLU A N 1
ATOM 658 C CA . GLU A 1 87 ? 18.628 0.327 -31.582 1.00 61.22 87 GLU A CA 1
ATOM 659 C C . GLU A 1 87 ? 18.385 -0.049 -30.116 1.00 61.22 87 GLU A C 1
ATOM 661 O O . GLU A 1 87 ? 17.455 0.432 -29.467 1.00 61.22 87 GLU A O 1
ATOM 666 N N . LYS A 1 88 ? 19.201 -0.969 -29.591 1.00 59.56 88 LYS A N 1
ATOM 667 C CA . LYS A 1 88 ? 19.217 -1.283 -28.159 1.00 59.56 88 LYS A CA 1
ATOM 668 C C . LYS A 1 88 ? 20.312 -0.469 -27.476 1.00 59.56 88 LYS A C 1
ATOM 670 O O . LYS A 1 88 ? 21.404 -0.368 -28.039 1.00 59.56 88 LYS A O 1
ATOM 675 N N . PRO A 1 89 ? 20.067 0.062 -26.267 1.00 61.06 89 PRO A N 1
ATOM 676 C CA . PRO A 1 89 ? 21.130 0.665 -25.481 1.00 61.06 89 PRO A CA 1
ATOM 677 C C . PRO A 1 89 ? 22.227 -0.380 -25.235 1.00 61.06 89 PRO A C 1
ATOM 679 O O . PRO A 1 89 ? 21.965 -1.475 -24.746 1.00 61.06 89 PRO A O 1
ATOM 682 N N . THR A 1 90 ? 23.465 -0.048 -25.595 1.00 64.12 90 THR A N 1
ATOM 683 C CA . THR A 1 90 ? 24.641 -0.930 -25.475 1.00 64.12 90 THR A CA 1
ATOM 684 C C . THR A 1 90 ? 25.089 -1.167 -24.033 1.00 64.12 90 THR A C 1
ATOM 686 O O . THR A 1 90 ? 25.959 -2.003 -23.791 1.00 64.12 90 THR A O 1
ATOM 689 N N . ASP A 1 91 ? 24.493 -0.459 -23.072 1.00 68.69 91 ASP A N 1
ATOM 690 C CA . ASP A 1 91 ? 24.916 -0.486 -21.681 1.00 68.69 91 ASP A CA 1
ATOM 691 C C . ASP A 1 91 ? 24.107 -1.530 -20.892 1.00 68.69 91 ASP A C 1
ATOM 693 O O . ASP A 1 91 ? 22.931 -1.289 -20.580 1.00 68.69 91 ASP A O 1
ATOM 697 N N . PRO A 1 92 ? 24.717 -2.661 -20.482 1.00 63.97 92 PRO A N 1
ATOM 698 C CA . PRO A 1 92 ? 24.026 -3.729 -19.749 1.00 63.97 92 PRO A CA 1
ATOM 699 C C . PRO A 1 92 ? 23.459 -3.244 -18.407 1.00 63.97 92 PRO A C 1
ATOM 701 O O . PRO A 1 92 ? 22.478 -3.780 -17.896 1.00 63.97 92 PRO A O 1
ATOM 704 N N . MET A 1 93 ? 24.036 -2.183 -17.842 1.00 65.56 93 MET A N 1
ATOM 705 C CA . MET A 1 93 ? 23.561 -1.567 -16.606 1.00 65.56 93 MET A CA 1
ATOM 706 C C . MET A 1 93 ? 22.166 -0.937 -16.760 1.00 65.56 93 MET A C 1
ATOM 708 O O . MET A 1 93 ? 21.401 -0.922 -15.796 1.00 65.56 93 MET A O 1
ATOM 712 N N . SER A 1 94 ? 21.807 -0.473 -17.964 1.00 66.56 94 SER A N 1
ATOM 713 C CA . SER A 1 94 ? 20.479 0.085 -18.235 1.00 66.56 94 SER A CA 1
ATOM 714 C C . SER A 1 94 ? 19.420 -1.015 -18.376 1.00 66.56 94 SER A C 1
ATOM 716 O O . SER A 1 94 ? 18.364 -0.920 -17.758 1.00 66.56 94 SER A O 1
ATOM 718 N N . GLU A 1 95 ? 19.709 -2.108 -19.089 1.00 67.62 95 GLU A N 1
ATOM 719 C CA . GLU A 1 95 ? 18.734 -3.186 -19.300 1.00 67.62 95 GLU A CA 1
ATOM 720 C C . GLU A 1 95 ? 18.449 -3.966 -18.008 1.00 67.62 95 GLU A C 1
ATOM 722 O O . GLU A 1 95 ? 17.292 -4.159 -17.638 1.00 67.62 95 GLU A O 1
ATOM 727 N N . TYR A 1 96 ? 19.477 -4.386 -17.269 1.00 77.00 96 TYR A N 1
ATOM 728 C CA . TYR A 1 96 ? 19.263 -5.185 -16.056 1.00 77.00 96 TYR A CA 1
ATOM 729 C C . TYR A 1 96 ? 18.886 -4.333 -14.836 1.00 77.00 96 TYR A C 1
ATOM 731 O O . TYR A 1 96 ? 18.221 -4.833 -13.928 1.00 77.00 96 TYR A O 1
ATOM 739 N N . GLY A 1 97 ? 19.254 -3.046 -14.817 1.00 79.19 97 GLY A N 1
ATOM 740 C CA . GLY A 1 97 ? 18.948 -2.133 -13.713 1.00 79.19 97 GLY A CA 1
ATOM 741 C C . GLY A 1 97 ? 17.450 -1.868 -13.551 1.00 79.19 97 GLY A C 1
ATOM 742 O O . GLY A 1 97 ? 16.915 -1.999 -12.449 1.00 79.19 97 GLY A O 1
ATOM 743 N N . TRP A 1 98 ? 16.749 -1.566 -14.649 1.00 78.75 98 TRP A N 1
ATOM 744 C CA . TRP A 1 98 ? 15.300 -1.321 -14.616 1.00 78.75 98 TRP A CA 1
ATOM 745 C C . TRP A 1 98 ? 14.496 -2.588 -14.317 1.00 78.75 98 TRP A C 1
ATOM 747 O O . TRP A 1 98 ? 13.509 -2.533 -13.580 1.00 78.75 98 TRP A O 1
ATOM 757 N N . PHE A 1 99 ? 14.951 -3.740 -14.815 1.00 79.94 99 PHE A N 1
ATOM 758 C CA . PHE A 1 99 ? 14.344 -5.028 -14.494 1.00 79.94 99 PHE A CA 1
ATOM 759 C C . PHE A 1 99 ? 14.522 -5.393 -13.010 1.00 79.94 99 PHE A C 1
ATOM 761 O O . PHE A 1 99 ? 13.558 -5.771 -12.343 1.00 79.94 99 PHE A O 1
ATOM 768 N N . ALA A 1 100 ? 15.725 -5.209 -12.455 1.00 84.94 100 ALA A N 1
ATOM 769 C CA . ALA A 1 100 ? 15.978 -5.430 -11.032 1.00 84.94 100 ALA A CA 1
ATOM 770 C C . ALA A 1 100 ? 15.140 -4.489 -10.149 1.00 84.94 100 ALA A C 1
ATOM 772 O O . ALA A 1 100 ? 14.544 -4.938 -9.168 1.00 84.94 100 ALA A O 1
ATOM 773 N N . LEU A 1 101 ? 15.026 -3.208 -10.524 1.00 83.38 101 LEU A N 1
ATOM 774 C CA . LEU A 1 101 ? 14.165 -2.242 -9.836 1.00 83.38 101 LEU A CA 1
ATOM 775 C C . LEU A 1 101 ? 12.697 -2.694 -9.841 1.00 83.38 101 LEU A C 1
ATOM 777 O O . LEU A 1 101 ? 12.044 -2.656 -8.798 1.00 83.38 101 LEU A O 1
ATOM 781 N N . PHE A 1 102 ? 12.189 -3.163 -10.985 1.00 85.81 102 PHE A N 1
ATOM 782 C CA . PHE A 1 102 ? 10.838 -3.712 -11.087 1.00 85.81 102 PHE A CA 1
ATOM 783 C C . PHE A 1 102 ? 10.629 -4.891 -10.130 1.00 85.81 102 PHE A C 1
ATOM 785 O O . PHE A 1 102 ? 9.660 -4.887 -9.370 1.00 85.81 102 PHE A O 1
ATOM 792 N N . CYS A 1 103 ? 11.544 -5.866 -10.110 1.00 86.75 103 CYS A N 1
ATOM 793 C CA . CYS A 1 103 ? 11.447 -7.026 -9.222 1.00 86.75 103 CYS A CA 1
ATOM 794 C C . CYS A 1 103 ? 11.426 -6.629 -7.738 1.00 86.75 103 CYS A C 1
ATOM 796 O O . CYS A 1 103 ? 10.615 -7.154 -6.972 1.00 86.75 103 CYS A O 1
ATOM 798 N N . VAL A 1 104 ? 12.278 -5.681 -7.333 1.00 88.62 104 VAL A N 1
ATOM 799 C CA . VAL A 1 104 ? 12.323 -5.182 -5.950 1.00 88.62 104 VAL A CA 1
ATOM 800 C C . VAL A 1 104 ? 11.024 -4.459 -5.588 1.00 88.62 104 VAL A C 1
ATOM 802 O O . VAL A 1 104 ? 10.441 -4.736 -4.541 1.00 88.62 104 VAL A O 1
ATOM 805 N N . MET A 1 105 ? 10.521 -3.584 -6.462 1.00 87.31 105 MET A N 1
ATOM 806 C CA . MET A 1 105 ? 9.288 -2.831 -6.207 1.00 87.31 105 MET A CA 1
ATOM 807 C C . MET A 1 105 ? 8.049 -3.733 -6.178 1.00 87.31 105 MET A C 1
ATOM 809 O O . MET A 1 105 ? 7.187 -3.552 -5.321 1.00 87.31 105 MET A O 1
ATOM 813 N N . MET A 1 106 ? 7.989 -4.764 -7.028 1.00 86.06 106 MET A N 1
ATOM 814 C CA . MET A 1 106 ? 6.940 -5.790 -6.981 1.00 86.06 106 MET A CA 1
ATOM 815 C C . MET A 1 106 ? 6.943 -6.562 -5.659 1.00 86.06 106 MET A C 1
ATOM 817 O O . MET A 1 106 ? 5.884 -6.769 -5.065 1.00 86.06 106 MET A O 1
ATOM 821 N N . LEU A 1 107 ? 8.122 -6.961 -5.169 1.00 89.00 107 LEU A N 1
ATOM 822 C CA . LEU A 1 107 ? 8.248 -7.631 -3.872 1.00 89.00 107 LEU A CA 1
ATOM 823 C C . LEU A 1 107 ? 7.757 -6.737 -2.732 1.00 89.00 107 LEU A C 1
ATOM 825 O O . LEU A 1 107 ? 6.989 -7.191 -1.885 1.00 89.00 107 LEU A O 1
ATOM 829 N N . VAL A 1 108 ? 8.141 -5.460 -2.739 1.00 87.81 108 VAL A N 1
ATOM 830 C CA . VAL A 1 108 ? 7.672 -4.475 -1.756 1.00 87.81 108 VAL A CA 1
ATOM 831 C C . VAL A 1 108 ? 6.149 -4.334 -1.831 1.00 87.81 108 VAL A C 1
ATOM 833 O O . VAL A 1 108 ? 5.472 -4.488 -0.813 1.00 87.81 108 VAL A O 1
ATOM 836 N N . SER A 1 109 ? 5.574 -4.144 -3.021 1.00 87.06 109 SER A N 1
ATOM 837 C CA . SER A 1 109 ? 4.119 -4.080 -3.200 1.00 87.06 109 SER A CA 1
ATOM 838 C C . SER A 1 109 ? 3.401 -5.314 -2.673 1.00 87.06 109 SER A C 1
ATOM 840 O O . SER A 1 109 ? 2.363 -5.172 -2.023 1.00 87.06 109 SER A O 1
ATOM 842 N N . LEU A 1 110 ? 3.954 -6.505 -2.908 1.00 85.94 110 LEU A N 1
ATOM 843 C CA . LEU A 1 110 ? 3.370 -7.768 -2.472 1.00 85.94 110 LEU A CA 1
ATOM 844 C C . LEU A 1 110 ? 3.429 -7.918 -0.949 1.00 85.94 110 LEU A C 1
ATOM 846 O O . LEU A 1 110 ? 2.423 -8.276 -0.339 1.00 85.94 110 LEU A O 1
ATOM 850 N N . VAL A 1 111 ? 4.556 -7.581 -0.315 1.00 86.81 111 VAL A N 1
ATOM 851 C CA . VAL A 1 111 ? 4.706 -7.626 1.149 1.00 86.81 111 VAL A CA 1
ATOM 852 C C . VAL A 1 111 ? 3.751 -6.640 1.825 1.00 86.81 111 VAL A C 1
ATOM 854 O O . VAL A 1 111 ? 2.990 -7.031 2.712 1.00 86.81 111 VAL A O 1
ATOM 857 N N . PHE A 1 112 ? 3.721 -5.381 1.382 1.00 81.38 112 PHE A N 1
ATOM 858 C CA . PHE A 1 112 ? 2.833 -4.368 1.961 1.00 81.38 112 PHE A CA 1
ATOM 859 C C . PHE A 1 112 ? 1.354 -4.634 1.651 1.00 81.38 112 PHE A C 1
ATOM 861 O O . PHE A 1 112 ? 0.498 -4.409 2.5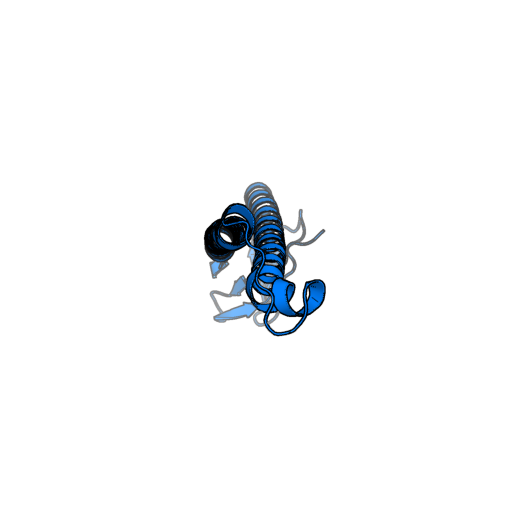09 1.00 81.38 112 PHE A O 1
ATOM 868 N N . GLY A 1 113 ? 1.044 -5.185 0.475 1.00 77.19 113 GLY A N 1
ATOM 869 C CA . GLY A 1 113 ? -0.307 -5.616 0.112 1.00 77.19 113 GLY A CA 1
ATOM 870 C C . GLY A 1 113 ? -0.788 -6.787 0.972 1.00 77.19 113 GLY A C 1
ATOM 871 O O . GLY A 1 113 ? -1.900 -6.757 1.507 1.00 77.19 113 GLY A O 1
ATOM 872 N N . ALA A 1 114 ? 0.073 -7.786 1.196 1.00 78.25 114 ALA A N 1
ATOM 873 C CA . ALA A 1 114 ? -0.218 -8.917 2.071 1.00 78.25 114 ALA A CA 1
ATOM 874 C C . ALA A 1 114 ? -0.451 -8.460 3.519 1.00 78.25 114 ALA A C 1
ATOM 876 O O . ALA A 1 114 ? -1.446 -8.857 4.130 1.00 78.25 114 ALA A O 1
ATOM 877 N N . LEU A 1 115 ? 0.408 -7.576 4.042 1.00 76.19 115 LEU A N 1
ATOM 878 C CA . LEU A 1 115 ? 0.260 -6.985 5.376 1.00 76.19 115 LEU A CA 1
ATOM 879 C C . LEU A 1 115 ? -1.018 -6.142 5.504 1.00 76.19 115 LEU A C 1
ATOM 881 O O . LEU A 1 115 ? -1.712 -6.239 6.515 1.00 76.19 115 LEU A O 1
ATOM 885 N N . GLY A 1 116 ? -1.372 -5.367 4.475 1.00 66.44 116 GLY A N 1
ATOM 886 C CA . GLY A 1 116 ? -2.608 -4.582 4.446 1.00 66.44 116 GLY A CA 1
ATOM 887 C C . GLY A 1 116 ? -3.875 -5.445 4.423 1.00 66.44 116 GLY A C 1
ATOM 888 O O . GLY A 1 116 ? -4.873 -5.087 5.049 1.00 66.44 116 GLY A O 1
ATOM 889 N N . SER A 1 117 ? -3.839 -6.607 3.759 1.00 67.19 117 SER A N 1
ATOM 890 C CA . SER A 1 117 ? -5.009 -7.487 3.604 1.00 67.19 117 SER A CA 1
ATOM 891 C C . SER A 1 117 ? -5.369 -8.310 4.850 1.00 67.19 117 SER A C 1
ATOM 893 O O . SER A 1 117 ? -6.519 -8.722 4.995 1.00 67.19 117 SER A O 1
ATOM 895 N N . ARG A 1 118 ? -4.410 -8.548 5.759 1.00 59.94 118 ARG A N 1
ATOM 896 C CA . ARG A 1 118 ? -4.533 -9.554 6.832 1.00 59.94 118 ARG A CA 1
ATOM 897 C C . ARG A 1 118 ? -5.417 -9.174 8.025 1.00 59.94 118 ARG A C 1
ATOM 899 O O . ARG A 1 118 ? -5.661 -10.037 8.858 1.00 59.94 118 ARG A O 1
ATOM 906 N N . ARG A 1 119 ? -5.913 -7.938 8.148 1.00 52.50 119 ARG A N 1
ATOM 907 C CA . ARG A 1 119 ? -6.717 -7.523 9.319 1.00 52.50 119 ARG A CA 1
ATOM 908 C C . ARG A 1 119 ? -8.085 -6.982 8.913 1.00 52.50 119 ARG A C 1
ATOM 910 O O . ARG A 1 119 ? -8.305 -5.779 8.874 1.00 52.50 119 ARG A O 1
ATOM 917 N N . ARG A 1 120 ? -9.025 -7.864 8.576 1.00 53.84 120 ARG A N 1
ATOM 918 C CA . ARG A 1 120 ? -10.447 -7.489 8.572 1.00 53.84 120 ARG A CA 1
ATOM 919 C C . ARG A 1 120 ? -10.987 -7.788 9.960 1.00 53.84 120 ARG A C 1
ATOM 921 O O . ARG A 1 120 ? -11.153 -8.951 10.305 1.00 53.84 120 ARG A O 1
ATOM 928 N N . TYR A 1 121 ? -11.214 -6.745 10.747 1.00 53.25 121 TYR A N 1
ATOM 929 C CA . TYR A 1 121 ? -11.881 -6.884 12.031 1.00 53.25 121 TYR A CA 1
ATOM 930 C C . TYR A 1 121 ? -13.348 -7.233 11.771 1.00 53.25 121 TYR A C 1
ATOM 932 O O . TYR A 1 121 ? -14.107 -6.418 11.245 1.00 53.25 121 TYR A O 1
ATOM 940 N N . ILE A 1 122 ? -13.714 -8.478 12.057 1.00 53.72 122 ILE A N 1
ATOM 941 C CA . ILE A 1 122 ? -15.105 -8.904 12.158 1.00 53.72 122 ILE A CA 1
ATOM 942 C C . ILE A 1 122 ? -15.400 -8.846 13.645 1.00 53.72 122 ILE A C 1
ATOM 944 O O . ILE A 1 122 ? -14.753 -9.555 14.410 1.00 53.72 122 ILE A O 1
ATOM 948 N N . ILE A 1 123 ? -16.306 -7.960 14.043 1.00 54.25 123 ILE A N 1
ATOM 949 C CA . ILE A 1 123 ? -16.776 -7.945 15.418 1.00 54.25 123 ILE A CA 1
ATOM 950 C C . ILE A 1 123 ? -18.108 -8.692 15.431 1.00 54.25 123 ILE A C 1
ATOM 952 O O . ILE A 1 123 ? -19.065 -8.313 14.743 1.00 54.25 123 ILE A O 1
ATOM 956 N N . GLU A 1 124 ? -18.114 -9.814 16.139 1.00 43.75 124 GLU A N 1
ATOM 957 C CA . GLU A 1 124 ? -19.312 -10.577 16.468 1.00 43.75 124 GLU A CA 1
ATOM 958 C C . GLU A 1 124 ? -19.842 -10.005 17.785 1.00 43.75 124 GLU A C 1
ATOM 960 O O . GLU A 1 124 ? -19.099 -9.937 18.765 1.00 43.75 124 GLU A O 1
ATOM 965 N N . PHE A 1 125 ? -21.081 -9.515 17.772 1.00 54.06 125 PHE A N 1
ATOM 966 C CA . PHE A 1 125 ? -21.759 -8.929 18.926 1.00 54.06 125 PHE A CA 1
ATOM 967 C C . PHE A 1 125 ? -23.024 -9.710 19.201 1.00 54.06 125 PHE A C 1
ATOM 969 O O . PHE A 1 125 ? -23.796 -9.832 18.235 1.00 54.06 125 PHE A O 1
#

Radius of gyration: 23.81 Å; Cα contacts (8 Å, |Δi|>4): 143; chains: 1; bounding box: 59×24×60 Å

Sequence (125 aa):
MGIPVKATCSECMTIHYPKLEFGQENIRCPACGHSMKNLPEGELNEMDLAMKGQRTNQIISLVAFLIGAGGFLYWAMGPVWIYGVGEKPTDPMSEYGWFALFCVMMLVSLVFGALGSRRRYIIEF

Nearest PDB structures (foldseek):
  8t4h-assembly1_B  TM=4.311E-01  e=2.170E+00  Homo sapiens
  6iko-assembly1_A  TM=4.611E-01  e=4.024E+00  Mus musculus
  8t46-assembly1_B  TM=3.882E-01  e=3.343E+00  Homo sapiens

Secondary structure (DSSP, 8-state):
--EE-EEE-TTT--EE--EEPTT--EEEPTTT--EEEPPPHHHHHHHHHHHHHHHHHHHHHHHHHHHHHHHHHHHHHHHHHHT-TT---S-HHHHHHHHHHHHHHHHHHHHHHHHHHT---EEE-

Foldseek 3Di:
DFDFAFEAEPVPRDTDGDGHDPPDQWDADPPPRDTDGDDPVVVVVVVVVLLVLLVVLLVLLVVLQVLLVVLVCCLVCVCCVPVNPPDDDPDPCSNVVSVVSSVVSNVSSVVSVVVSPPDRDYDYD